Protein AF-A0A962P9C2-F1 (afdb_monomer_lite)

pLDDT: mean 83.81, std 8.89, range [52.84, 94.75]

Sequence (140 aa):
MGWILSWIAIGLIPLAQATTCTMGSEDSWTANLFVVTPANVLILGAIFLFRKHHTRWIWLSTPNFILLPWATIFLIQFFIGSTIEGNHLCSVLMGQSGFNEYAASWWQPFWAPVQLVLILSYSLSIYGCWRKRSNANQTS

Radius of gyration: 17.22 Å; chains: 1; bounding box: 41×25×51 Å

Foldseek 3Di:
DLLVVVCVLLVLLCCLLVDDCDVLDPVSLVCCVPPSLVVLVVSLVVLVVCLVVCLVVLVSNVVLVVSLVVSVVVLVLQLCQCQVVVARSVCSSVVDNVSSVDDHDPCSNVSSVSVVVSSVSVVCSSVVSVVVSVVVVVVD

Secondary structure (DSSP, 8-state):
-HHHHHHHHHHHHHHGGGS--STT--HHHHHIIIIIHHHHHHHHHHHHHTHHHHGGGGGGGTTHHHHHHHHHHHHHHHIIIIIIS---HHHHHHT-GGGGGS---TTHHHHHHHHHHHHHHHHHHHHHHHHHHHHHHH--

Structure (mmCIF, N/CA/C/O backbone):
data_AF-A0A962P9C2-F1
#
_entry.id   AF-A0A962P9C2-F1
#
loop_
_atom_site.group_PDB
_atom_site.id
_atom_site.type_symbol
_atom_site.label_atom_id
_atom_site.label_alt_id
_atom_site.label_comp_id
_atom_site.label_asym_id
_atom_site.label_entity_id
_atom_site.label_seq_id
_atom_site.pdbx_PDB_ins_code
_atom_site.Cartn_x
_atom_site.Cartn_y
_atom_site.Cartn_z
_atom_site.occupancy
_atom_site.B_iso_or_equiv
_atom_site.auth_seq_id
_atom_site.auth_comp_id
_atom_site.auth_asym_id
_atom_site.auth_atom_id
_atom_site.pdbx_PDB_model_num
ATOM 1 N N . MET A 1 1 ? -7.073 -8.640 17.518 1.00 63.16 1 MET A N 1
ATOM 2 C CA . MET A 1 1 ? -6.451 -9.314 16.358 1.00 63.16 1 MET A CA 1
ATOM 3 C C . MET A 1 1 ? -6.504 -8.477 15.081 1.00 63.16 1 MET A C 1
ATOM 5 O O . MET A 1 1 ? -5.433 -8.183 14.580 1.00 63.16 1 MET A O 1
ATOM 9 N N . GLY A 1 2 ? -7.667 -7.996 14.610 1.00 74.50 2 GLY A N 1
ATOM 10 C CA . GLY A 1 2 ? -7.764 -7.202 13.361 1.00 74.50 2 GLY A CA 1
ATOM 11 C C . GLY A 1 2 ? -6.797 -6.008 13.221 1.00 74.50 2 GLY A C 1
ATOM 12 O O . GLY A 1 2 ? -6.228 -5.818 12.157 1.00 74.50 2 GLY A O 1
ATOM 13 N N . TRP A 1 3 ? -6.527 -5.256 14.297 1.00 80.06 3 TRP A N 1
ATOM 14 C CA . TRP A 1 3 ? -5.555 -4.148 14.264 1.00 80.06 3 TRP A CA 1
ATOM 15 C C . TRP A 1 3 ? -4.097 -4.590 14.092 1.00 80.06 3 TRP A C 1
ATOM 17 O O . TRP A 1 3 ? -3.337 -3.916 13.419 1.00 80.06 3 TRP A O 1
ATOM 27 N N . ILE A 1 4 ? -3.711 -5.737 14.656 1.00 83.31 4 ILE A N 1
ATOM 28 C CA . ILE A 1 4 ? -2.352 -6.279 14.487 1.00 83.31 4 ILE A CA 1
ATOM 29 C C . ILE A 1 4 ? -2.178 -6.776 13.048 1.00 83.31 4 ILE A C 1
ATOM 31 O O . ILE A 1 4 ? -1.153 -6.534 12.420 1.00 83.31 4 ILE A O 1
ATOM 35 N N . LEU A 1 5 ? -3.218 -7.409 12.497 1.00 83.56 5 LEU A N 1
ATOM 36 C CA . LEU A 1 5 ? -3.237 -7.810 11.092 1.00 83.56 5 LEU A CA 1
ATOM 37 C C . LEU A 1 5 ? -3.137 -6.599 10.157 1.00 83.56 5 LEU A C 1
ATOM 39 O O . LEU A 1 5 ? -2.484 -6.702 9.126 1.00 83.56 5 LEU A O 1
ATOM 43 N N . SER A 1 6 ? -3.701 -5.442 10.530 1.00 83.94 6 SER A N 1
ATOM 44 C CA . SER A 1 6 ? -3.539 -4.219 9.736 1.00 83.94 6 SER A CA 1
ATOM 45 C C . SER A 1 6 ? -2.098 -3.700 9.739 1.00 83.94 6 SER A C 1
ATOM 47 O O . SER A 1 6 ? -1.666 -3.154 8.730 1.00 83.94 6 SER A O 1
ATOM 49 N N . TRP A 1 7 ? -1.344 -3.877 10.832 1.00 87.44 7 TRP A N 1
ATOM 50 C CA . TRP A 1 7 ? 0.074 -3.491 10.873 1.00 87.44 7 TRP A CA 1
ATOM 51 C C . TRP A 1 7 ? 0.876 -4.280 9.849 1.00 87.44 7 TRP A C 1
ATOM 53 O O . TRP A 1 7 ? 1.638 -3.700 9.083 1.00 87.44 7 TRP A O 1
ATOM 63 N N . ILE A 1 8 ? 0.660 -5.597 9.820 1.00 85.94 8 ILE A N 1
ATOM 64 C CA . ILE A 1 8 ? 1.309 -6.500 8.870 1.00 85.94 8 ILE A CA 1
ATOM 65 C C . ILE A 1 8 ? 0.867 -6.137 7.448 1.00 85.94 8 ILE A C 1
ATOM 67 O O . ILE A 1 8 ? 1.710 -5.923 6.586 1.00 85.94 8 ILE A O 1
ATOM 71 N N . ALA A 1 9 ? -0.438 -5.976 7.222 1.00 85.25 9 ALA A N 1
ATOM 72 C CA . ALA A 1 9 ? -1.009 -5.626 5.923 1.00 85.25 9 ALA A CA 1
ATOM 73 C C . ALA A 1 9 ? -0.418 -4.340 5.325 1.00 85.25 9 ALA A C 1
ATOM 75 O O . ALA A 1 9 ? -0.024 -4.326 4.160 1.00 85.25 9 ALA A O 1
ATOM 76 N N . ILE A 1 10 ? -0.350 -3.266 6.119 1.00 85.50 10 ILE A N 1
ATOM 77 C CA . ILE A 1 10 ? 0.166 -1.966 5.673 1.00 85.50 10 ILE A CA 1
ATOM 78 C C . ILE A 1 10 ? 1.694 -2.000 5.587 1.00 85.50 10 ILE A C 1
ATOM 80 O O . ILE A 1 10 ? 2.252 -1.455 4.642 1.00 85.50 10 ILE A O 1
ATOM 84 N N . GLY A 1 11 ? 2.376 -2.666 6.524 1.00 83.88 11 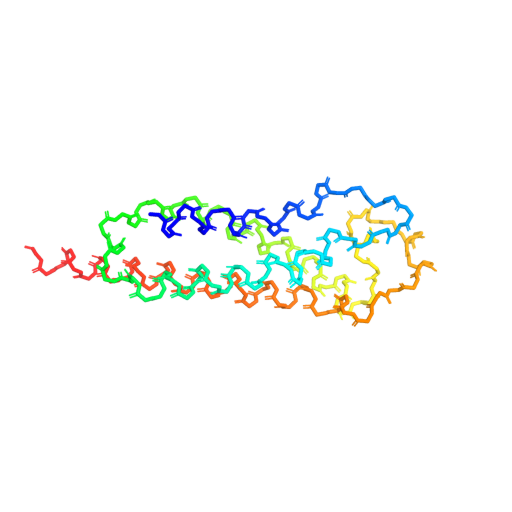GLY A N 1
ATOM 85 C CA . GLY A 1 11 ? 3.835 -2.797 6.527 1.00 83.88 11 GLY A CA 1
ATOM 86 C C . GLY A 1 11 ? 4.382 -3.623 5.359 1.00 83.88 11 GLY A C 1
ATOM 87 O O . GLY A 1 11 ? 5.474 -3.341 4.875 1.00 83.88 11 GLY A O 1
ATOM 88 N N . LEU A 1 12 ? 3.614 -4.593 4.852 1.00 83.38 12 LEU A N 1
ATOM 89 C CA . LEU A 1 12 ? 3.991 -5.402 3.688 1.00 83.38 12 LEU A CA 1
ATOM 90 C C . LEU A 1 12 ? 4.017 -4.612 2.367 1.00 83.38 12 LEU A C 1
ATOM 92 O O . LEU A 1 12 ? 4.636 -5.068 1.410 1.00 83.38 12 LEU A O 1
ATOM 96 N N . ILE A 1 13 ? 3.380 -3.436 2.306 1.00 80.75 13 ILE A N 1
ATOM 97 C CA . ILE A 1 13 ? 3.386 -2.567 1.118 1.00 80.75 13 ILE A CA 1
ATOM 98 C C . ILE A 1 13 ? 4.795 -1.991 0.864 1.00 80.75 13 ILE A C 1
ATOM 100 O O . ILE A 1 13 ? 5.358 -2.280 -0.191 1.00 80.75 13 ILE A O 1
ATOM 104 N N . PRO A 1 14 ? 5.422 -1.242 1.797 1.00 77.38 14 PRO A N 1
ATOM 105 C CA . PRO A 1 14 ? 6.788 -0.748 1.616 1.00 77.38 14 PRO A CA 1
ATOM 106 C C . PRO A 1 14 ? 7.845 -1.861 1.674 1.00 77.38 14 PRO A C 1
ATOM 108 O O . PRO A 1 14 ? 8.912 -1.713 1.090 1.00 77.38 14 PRO A O 1
ATOM 111 N N . LEU A 1 15 ? 7.564 -3.009 2.304 1.00 77.88 15 LEU A N 1
ATOM 112 C CA . LEU A 1 15 ? 8.482 -4.160 2.310 1.00 77.88 15 LEU A CA 1
ATOM 113 C C . LEU A 1 15 ? 8.765 -4.732 0.912 1.00 77.88 15 LEU A C 1
ATOM 115 O O . LEU A 1 15 ? 9.806 -5.361 0.733 1.00 77.88 15 LEU A O 1
ATOM 119 N N . ALA A 1 16 ? 7.920 -4.466 -0.091 1.00 70.94 16 ALA A N 1
ATOM 120 C CA . ALA A 1 16 ? 8.231 -4.792 -1.485 1.00 70.94 16 ALA A CA 1
ATOM 121 C C . ALA A 1 16 ? 9.537 -4.121 -1.980 1.00 70.94 16 ALA A C 1
ATOM 123 O O . ALA A 1 16 ? 10.182 -4.637 -2.888 1.00 70.94 16 ALA A O 1
ATOM 124 N N . GLN A 1 17 ? 9.987 -3.028 -1.345 1.00 68.62 17 GLN A N 1
ATOM 125 C CA . GLN A 1 17 ? 11.275 -2.379 -1.634 1.00 68.62 17 GLN A CA 1
ATOM 126 C C . GLN A 1 17 ? 12.494 -3.152 -1.146 1.00 68.62 17 GLN A C 1
ATOM 128 O O . GLN A 1 17 ? 13.580 -2.970 -1.685 1.00 68.62 17 GLN A O 1
ATOM 133 N N . ALA A 1 18 ? 12.348 -3.975 -0.105 1.00 61.78 18 ALA A N 1
ATOM 134 C CA . ALA A 1 18 ? 13.474 -4.708 0.472 1.00 61.78 18 ALA A CA 1
ATOM 135 C C . ALA A 1 18 ? 13.983 -5.819 -0.461 1.00 61.78 18 ALA A C 1
ATOM 137 O O . ALA A 1 18 ? 14.916 -6.544 -0.123 1.00 61.78 18 ALA A O 1
ATOM 138 N N . THR A 1 19 ? 13.351 -5.973 -1.623 1.00 66.75 19 THR A N 1
ATOM 139 C CA . THR A 1 19 ? 13.702 -6.987 -2.600 1.00 66.75 19 THR A CA 1
ATOM 140 C C . THR A 1 19 ? 14.670 -6.436 -3.631 1.00 66.75 19 THR A C 1
ATOM 142 O O . THR A 1 19 ? 14.596 -5.281 -4.046 1.00 66.75 19 THR A O 1
ATOM 145 N N . THR A 1 20 ? 15.630 -7.268 -4.013 1.00 64.81 20 THR A N 1
ATOM 146 C CA . THR A 1 20 ? 16.686 -6.893 -4.944 1.00 64.81 20 THR A CA 1
ATOM 147 C C . THR A 1 20 ? 16.150 -6.836 -6.370 1.00 64.81 20 THR A C 1
ATOM 149 O O . THR A 1 20 ? 15.681 -7.845 -6.890 1.00 64.81 20 THR A O 1
ATOM 152 N N . CYS A 1 21 ? 16.312 -5.691 -7.038 1.00 74.06 21 CYS A N 1
ATOM 153 C CA . CYS A 1 21 ? 16.165 -5.573 -8.491 1.00 74.06 21 CYS A CA 1
ATOM 154 C C . CYS A 1 21 ? 17.343 -6.244 -9.214 1.00 74.06 21 CYS A C 1
ATOM 156 O O . CYS A 1 21 ? 18.173 -5.589 -9.844 1.00 74.06 21 CYS A O 1
ATOM 158 N N . THR A 1 22 ? 17.454 -7.566 -9.104 1.00 73.38 22 THR A N 1
ATOM 159 C CA . THR A 1 22 ? 18.382 -8.363 -9.911 1.00 73.38 22 THR A CA 1
ATOM 160 C C . THR A 1 22 ? 17.749 -8.610 -11.276 1.00 73.38 22 THR A C 1
ATOM 162 O O . THR A 1 22 ? 16.728 -9.287 -11.359 1.00 73.38 22 THR A O 1
ATOM 165 N N . MET A 1 23 ? 18.342 -8.049 -12.336 1.00 69.00 23 MET A N 1
ATOM 166 C CA . MET A 1 23 ? 17.887 -8.198 -13.732 1.00 69.00 23 MET A CA 1
ATOM 167 C C . MET A 1 23 ? 16.430 -7.767 -13.992 1.00 69.00 23 MET A C 1
ATOM 169 O O . MET A 1 23 ? 15.726 -8.402 -14.768 1.00 69.00 23 MET A O 1
ATOM 173 N N . GLY A 1 24 ? 15.954 -6.712 -13.322 1.00 68.88 24 GLY A N 1
ATOM 174 C CA . GLY A 1 24 ? 14.598 -6.198 -13.547 1.00 68.88 24 GLY A CA 1
ATOM 175 C C . GLY A 1 24 ? 13.474 -7.110 -13.039 1.00 68.88 24 GLY A C 1
ATOM 176 O O . GLY A 1 24 ? 12.334 -6.903 -13.430 1.00 68.88 24 GLY A O 1
ATOM 177 N N . SER A 1 25 ? 13.759 -8.101 -12.178 1.00 81.62 25 SER A N 1
ATOM 178 C CA . SER A 1 25 ? 12.709 -8.946 -11.587 1.00 81.62 25 SER A CA 1
ATOM 179 C C . SER A 1 25 ? 11.651 -8.102 -10.869 1.00 81.62 25 SER A C 1
ATOM 181 O O . SER A 1 25 ? 11.975 -7.233 -10.059 1.00 81.62 25 SER A O 1
ATOM 183 N N . GLU A 1 26 ? 10.384 -8.406 -11.155 1.00 84.75 26 GLU A N 1
ATOM 184 C CA . GLU A 1 26 ? 9.208 -7.769 -10.562 1.00 84.75 26 GLU A CA 1
ATOM 185 C C . GLU A 1 26 ? 8.431 -8.721 -9.629 1.00 84.75 26 GLU A C 1
ATOM 187 O O . GLU A 1 26 ? 7.281 -8.453 -9.261 1.00 84.75 26 GLU A O 1
ATOM 192 N N . ASP A 1 27 ? 9.033 -9.848 -9.233 1.00 86.56 27 ASP A N 1
ATOM 193 C CA . ASP A 1 27 ? 8.346 -10.953 -8.544 1.00 86.56 27 ASP A CA 1
ATOM 194 C C . ASP A 1 27 ? 7.696 -10.509 -7.231 1.00 86.56 27 ASP A C 1
ATOM 196 O O . ASP A 1 27 ? 6.564 -10.877 -6.916 1.00 86.56 27 ASP A O 1
ATOM 200 N N . SER A 1 28 ? 8.380 -9.652 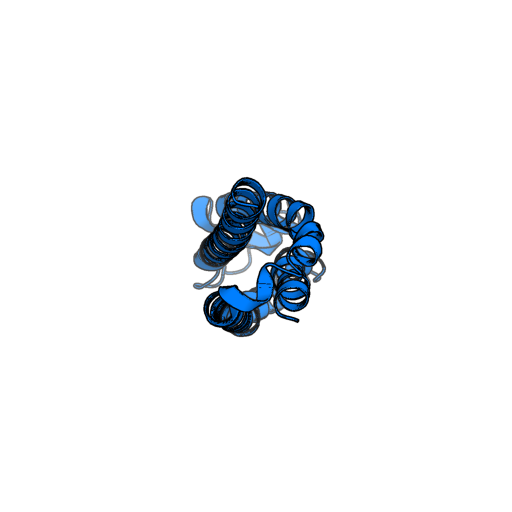-6.480 1.00 86.25 28 SER A N 1
ATOM 201 C CA . SER A 1 28 ? 7.915 -9.137 -5.192 1.00 86.25 28 SER A CA 1
ATOM 202 C C . SER A 1 28 ? 6.698 -8.232 -5.334 1.00 86.25 28 SER A C 1
ATOM 204 O O . SER A 1 28 ? 5.755 -8.326 -4.548 1.00 86.25 28 SER A O 1
ATOM 206 N N . TRP A 1 29 ? 6.690 -7.372 -6.353 1.00 89.00 29 TRP A N 1
ATOM 207 C CA . TRP A 1 29 ? 5.558 -6.499 -6.665 1.00 89.00 29 TRP A CA 1
ATOM 208 C C . TRP A 1 29 ? 4.383 -7.303 -7.219 1.00 89.00 29 TRP A C 1
ATOM 210 O O . TRP A 1 29 ? 3.240 -7.051 -6.838 1.00 89.00 29 TRP A O 1
ATOM 220 N N . THR A 1 30 ? 4.670 -8.326 -8.027 1.00 90.00 30 THR A N 1
ATOM 221 C CA . THR A 1 30 ? 3.682 -9.284 -8.537 1.00 90.00 30 THR A CA 1
ATOM 222 C C . THR A 1 30 ? 3.018 -10.037 -7.384 1.00 90.00 30 THR A C 1
ATOM 224 O O . THR A 1 30 ? 1.794 -10.028 -7.252 1.00 90.00 30 THR A O 1
ATOM 227 N N . ALA A 1 31 ? 3.804 -10.633 -6.485 1.00 89.50 31 ALA A N 1
ATOM 228 C CA . ALA A 1 31 ? 3.301 -11.316 -5.296 1.00 89.50 31 ALA A CA 1
ATOM 229 C C . ALA A 1 31 ? 2.528 -10.354 -4.382 1.00 89.50 31 ALA A C 1
ATOM 231 O O . ALA A 1 31 ? 1.477 -10.704 -3.838 1.00 89.50 31 ALA A O 1
ATOM 232 N N . ASN A 1 32 ? 2.993 -9.112 -4.250 1.00 90.12 32 ASN A N 1
ATOM 233 C CA . ASN A 1 32 ? 2.281 -8.088 -3.499 1.00 90.12 32 ASN A CA 1
ATOM 234 C C . ASN A 1 32 ? 0.897 -7.787 -4.116 1.00 90.12 32 ASN A C 1
ATOM 236 O O . ASN A 1 32 ? -0.107 -7.747 -3.400 1.00 90.12 32 ASN A O 1
ATOM 240 N N . LEU A 1 33 ? 0.803 -7.670 -5.441 1.00 90.75 33 LEU A N 1
ATOM 241 C CA . LEU A 1 33 ? -0.458 -7.396 -6.132 1.00 90.75 33 LEU A CA 1
ATOM 242 C C . LEU A 1 33 ? -1.424 -8.582 -6.118 1.00 90.75 33 LEU A C 1
ATOM 244 O O . LEU A 1 33 ? -2.610 -8.401 -5.870 1.00 90.75 33 LEU A O 1
ATOM 248 N N . PHE A 1 34 ? -0.941 -9.796 -6.372 1.00 92.31 34 PHE A N 1
ATOM 249 C CA . PHE A 1 34 ? -1.815 -10.951 -6.590 1.00 92.31 34 PHE A CA 1
ATOM 250 C C . PHE A 1 34 ? -2.025 -11.823 -5.348 1.00 92.31 34 PHE A C 1
ATOM 252 O O . PHE A 1 34 ? -3.006 -12.559 -5.294 1.00 92.31 34 PHE A O 1
ATOM 259 N N . VAL A 1 35 ? -1.162 -11.729 -4.331 1.00 90.31 35 VAL A N 1
ATOM 260 C CA . VAL A 1 35 ? -1.269 -12.527 -3.094 1.00 90.31 35 VAL A CA 1
ATOM 261 C C . VAL A 1 35 ? -1.549 -11.640 -1.885 1.00 90.31 35 VAL A C 1
ATOM 263 O O . VAL A 1 35 ? -2.526 -11.857 -1.165 1.00 90.31 35 VAL A O 1
ATOM 266 N N . VAL A 1 36 ? -0.733 -10.605 -1.667 1.00 89.88 36 VAL A N 1
ATOM 267 C CA . VAL A 1 36 ? -0.857 -9.749 -0.473 1.00 89.88 36 VAL A CA 1
ATOM 268 C C . VAL A 1 36 ? -2.093 -8.852 -0.556 1.00 89.88 36 VAL A C 1
ATOM 270 O O . VAL A 1 36 ? -2.809 -8.700 0.430 1.00 89.88 36 VAL A O 1
ATOM 273 N N . THR A 1 37 ? -2.402 -8.299 -1.729 1.00 91.38 37 THR A N 1
ATOM 274 C CA . THR A 1 37 ? -3.555 -7.398 -1.913 1.00 91.38 37 THR A CA 1
ATOM 275 C C . THR A 1 37 ? -4.889 -8.096 -1.620 1.00 91.38 37 THR A C 1
ATOM 277 O O . THR A 1 37 ? -5.644 -7.561 -0.805 1.00 91.38 37 THR A O 1
ATOM 280 N N . PRO A 1 38 ? -5.203 -9.296 -2.162 1.00 92.38 38 PRO A N 1
ATOM 281 C CA . PRO A 1 38 ? -6.419 -10.013 -1.770 1.00 92.38 38 PRO A CA 1
ATOM 282 C C . PRO A 1 38 ? -6.481 -10.320 -0.270 1.00 92.38 38 PRO A C 1
ATOM 284 O O . PRO A 1 38 ? -7.528 -10.136 0.353 1.00 92.38 38 PRO A O 1
ATOM 287 N N . ALA A 1 39 ? -5.360 -10.716 0.342 1.00 90.38 39 ALA A N 1
ATOM 288 C CA . ALA A 1 39 ? -5.298 -10.933 1.786 1.00 90.38 39 ALA A CA 1
ATOM 289 C C . ALA A 1 39 ? -5.605 -9.641 2.569 1.00 90.38 39 ALA A C 1
ATOM 291 O O . ALA A 1 39 ? -6.384 -9.660 3.524 1.00 90.38 39 ALA A O 1
ATOM 292 N N . ASN A 1 40 ? -5.077 -8.499 2.120 1.00 90.50 40 ASN A N 1
ATOM 293 C CA . ASN A 1 40 ? -5.352 -7.186 2.699 1.00 90.50 40 ASN A CA 1
ATOM 294 C C . ASN A 1 40 ? -6.831 -6.799 2.585 1.00 90.50 40 ASN A C 1
ATOM 296 O O . ASN A 1 40 ? -7.377 -6.241 3.537 1.00 90.50 40 ASN A O 1
ATOM 300 N N . VAL A 1 41 ? -7.494 -7.122 1.471 1.00 92.44 41 VAL A N 1
ATOM 301 C CA . VAL A 1 41 ? -8.942 -6.912 1.301 1.00 92.44 41 VAL A CA 1
ATOM 302 C C . VAL A 1 41 ? -9.737 -7.750 2.307 1.00 92.44 41 VAL A C 1
ATOM 304 O O . VAL A 1 41 ? -10.660 -7.230 2.936 1.00 92.44 41 VAL A O 1
ATOM 307 N N . LEU A 1 42 ? -9.364 -9.015 2.523 1.00 91.06 42 LEU A N 1
ATOM 308 C CA . LEU A 1 42 ? -10.022 -9.882 3.509 1.00 91.06 42 LEU A CA 1
ATOM 309 C C . LEU A 1 42 ? -9.838 -9.367 4.944 1.00 91.06 42 LEU A C 1
ATOM 311 O O . LEU A 1 42 ? -10.800 -9.328 5.714 1.00 91.06 42 LEU A O 1
ATOM 315 N N . ILE A 1 43 ? -8.629 -8.917 5.298 1.00 89.25 43 ILE A N 1
ATOM 316 C CA . ILE A 1 43 ? -8.338 -8.311 6.608 1.00 89.25 43 ILE A CA 1
ATOM 317 C C . ILE A 1 43 ? -9.182 -7.052 6.809 1.00 89.25 43 ILE A C 1
ATOM 319 O O . ILE A 1 43 ? -9.808 -6.884 7.858 1.00 89.25 43 ILE A O 1
ATOM 323 N N . LEU A 1 44 ? -9.242 -6.184 5.799 1.00 89.50 44 LEU A N 1
ATOM 324 C CA . LEU A 1 44 ? -10.058 -4.978 5.829 1.00 89.50 44 LEU A CA 1
ATOM 325 C C . LEU A 1 44 ? -11.546 -5.326 6.006 1.00 89.50 44 LEU A C 1
ATOM 327 O O . LEU A 1 44 ? -12.211 -4.747 6.866 1.00 89.50 44 LEU A O 1
ATOM 331 N N . GLY A 1 45 ? -12.053 -6.318 5.269 1.00 88.06 45 GLY A N 1
ATOM 332 C CA . GLY A 1 45 ? -13.415 -6.837 5.412 1.00 88.06 45 GLY A CA 1
ATOM 333 C C . GLY A 1 45 ? -13.712 -7.331 6.831 1.00 88.06 45 GLY A C 1
ATOM 334 O O . GLY A 1 45 ? -14.733 -6.963 7.416 1.00 88.06 45 GLY A O 1
ATOM 335 N N . ALA A 1 46 ? -12.786 -8.076 7.440 1.00 86.06 46 ALA A N 1
ATOM 336 C CA . ALA A 1 46 ? -12.906 -8.510 8.829 1.00 86.06 46 ALA A CA 1
ATOM 337 C C . ALA A 1 46 ? -12.943 -7.318 9.802 1.00 86.06 46 ALA A C 1
ATOM 339 O O . ALA A 1 46 ? -13.797 -7.272 10.689 1.00 86.06 46 ALA A O 1
ATOM 340 N N . ILE A 1 47 ? -12.080 -6.311 9.617 1.00 84.19 47 ILE A N 1
ATOM 341 C CA . ILE A 1 47 ? -12.093 -5.086 10.435 1.00 84.19 47 ILE A CA 1
ATOM 342 C C . ILE A 1 47 ? -13.455 -4.392 10.336 1.00 84.19 47 ILE A C 1
ATOM 344 O O . ILE A 1 47 ? -13.996 -3.978 11.364 1.00 84.19 47 ILE A O 1
ATOM 348 N N . PHE A 1 48 ? -14.032 -4.291 9.134 1.00 83.94 48 PHE A N 1
ATOM 349 C CA . PHE A 1 48 ? -15.355 -3.701 8.927 1.00 83.94 48 PHE A CA 1
ATOM 350 C C . PHE A 1 48 ? -16.470 -4.484 9.629 1.00 83.94 48 PHE A C 1
ATOM 352 O O . PHE A 1 48 ? -17.286 -3.862 10.314 1.00 83.94 48 PHE A O 1
ATOM 359 N N . LEU A 1 49 ? -16.494 -5.815 9.508 1.00 84.25 49 LEU A N 1
ATOM 360 C CA . LEU A 1 49 ? -17.519 -6.674 10.118 1.00 84.25 49 LEU A CA 1
ATOM 361 C C . LEU A 1 49 ? -17.472 -6.634 11.651 1.00 84.25 49 LEU A C 1
ATOM 363 O O . LEU A 1 49 ? -18.503 -6.500 12.310 1.00 84.25 49 LEU A O 1
ATOM 367 N N . PHE A 1 50 ? -16.276 -6.660 12.236 1.00 77.94 50 PHE A N 1
ATOM 368 C CA . PHE A 1 50 ? -16.097 -6.712 13.690 1.00 77.94 50 PHE A CA 1
ATOM 369 C C . PHE A 1 50 ? -15.966 -5.329 14.349 1.00 77.94 50 PHE A C 1
ATOM 371 O O . PHE A 1 50 ? -15.627 -5.223 15.533 1.00 77.94 50 PHE A O 1
ATOM 378 N N . ARG A 1 51 ? -16.286 -4.242 13.627 1.00 72.31 51 ARG A N 1
ATOM 379 C CA . ARG A 1 51 ? -16.132 -2.838 14.069 1.00 72.31 51 ARG A CA 1
ATOM 380 C C . ARG A 1 51 ? -16.662 -2.547 15.476 1.00 72.31 51 ARG A C 1
ATOM 382 O O . ARG A 1 51 ? -16.032 -1.784 16.202 1.00 72.31 51 ARG A O 1
ATOM 389 N N . LYS A 1 52 ? -17.789 -3.148 15.880 1.00 67.69 52 LYS A N 1
ATOM 390 C CA . LYS A 1 52 ? -18.410 -2.927 17.205 1.00 67.69 52 LYS A CA 1
ATOM 391 C C . LYS A 1 52 ? -17.550 -3.435 18.374 1.00 67.69 52 LYS A C 1
ATOM 393 O O . LYS A 1 52 ? -17.571 -2.829 19.439 1.00 67.69 52 LYS A O 1
ATOM 398 N N . HIS A 1 53 ? -16.761 -4.492 18.174 1.00 66.56 53 HIS A N 1
ATOM 399 C CA . HIS A 1 53 ? -15.883 -5.059 19.207 1.00 66.56 53 HIS A CA 1
ATOM 400 C C . HIS A 1 53 ? -14.498 -4.388 19.257 1.00 66.56 53 HIS A C 1
ATOM 402 O O . HIS A 1 53 ? -13.766 -4.526 20.239 1.00 66.56 53 HIS A O 1
ATOM 408 N N . HIS A 1 54 ? -14.127 -3.635 18.217 1.00 67.06 54 HIS A N 1
ATOM 409 C CA . HIS A 1 54 ? -12.785 -3.071 18.063 1.00 67.06 54 HIS A CA 1
ATOM 410 C C . HIS A 1 54 ? -12.534 -1.771 18.833 1.00 67.06 54 HIS A C 1
ATOM 412 O O . HIS A 1 54 ? -11.371 -1.421 19.046 1.00 67.06 54 HIS A O 1
ATOM 418 N N . THR A 1 55 ? -13.579 -1.076 19.289 1.00 66.94 55 THR A N 1
ATOM 419 C CA . THR A 1 55 ? -13.476 0.239 19.946 1.00 66.94 55 THR A CA 1
ATOM 420 C C . THR A 1 55 ? -12.663 0.193 21.243 1.00 66.94 55 THR A C 1
ATOM 422 O O . THR A 1 55 ? -11.914 1.123 21.530 1.00 66.94 55 THR A O 1
ATOM 425 N N . ARG A 1 56 ? -12.740 -0.918 21.994 1.00 72.75 56 ARG A N 1
ATOM 426 C CA . ARG A 1 56 ? -11.987 -1.123 23.247 1.00 72.75 56 ARG A CA 1
ATOM 427 C C . ARG A 1 56 ? -10.474 -1.218 23.023 1.00 72.75 56 ARG A C 1
ATOM 429 O O . ARG A 1 56 ? -9.701 -0.772 23.860 1.00 72.75 56 ARG A O 1
ATOM 436 N N . TRP A 1 57 ? -10.058 -1.755 21.878 1.00 78.50 57 TRP A N 1
ATOM 437 C CA . TRP A 1 57 ? -8.654 -2.015 21.540 1.00 78.50 57 TRP A CA 1
ATOM 438 C C . TRP A 1 57 ? -8.134 -1.095 20.437 1.00 78.50 57 TRP A C 1
ATOM 440 O O . TRP A 1 57 ? -7.142 -1.406 19.786 1.00 78.50 57 TRP A O 1
ATOM 450 N N . ILE A 1 58 ? -8.802 0.035 20.201 1.00 80.25 58 ILE A N 1
ATOM 451 C CA . ILE A 1 58 ? -8.446 0.951 19.115 1.00 80.25 58 ILE A CA 1
ATOM 452 C C . ILE A 1 58 ? -7.067 1.588 19.294 1.00 80.25 58 ILE A C 1
ATOM 454 O O . ILE A 1 58 ? -6.458 1.995 18.314 1.00 80.25 58 ILE A O 1
ATOM 458 N N . TRP A 1 59 ? -6.525 1.629 20.513 1.00 82.69 59 TRP A N 1
ATOM 459 C CA . TRP A 1 59 ? -5.135 2.035 20.732 1.00 82.69 59 TRP A CA 1
ATOM 460 C C . TRP A 1 59 ? -4.147 1.144 19.980 1.00 82.69 59 TRP A C 1
ATOM 462 O O . TRP A 1 59 ? -3.119 1.634 19.549 1.00 82.69 59 TRP A O 1
ATOM 472 N N . LEU A 1 60 ? -4.487 -0.119 19.705 1.00 84.44 60 LEU A N 1
ATOM 473 C CA . LEU A 1 60 ? -3.682 -0.967 18.825 1.00 84.44 60 LEU A CA 1
ATOM 474 C C . LEU A 1 60 ? -3.707 -0.492 17.366 1.00 84.44 60 LEU A C 1
ATOM 476 O O . LEU A 1 60 ? -3.018 -1.057 16.542 1.00 84.44 60 LEU A O 1
ATOM 480 N N . SER A 1 61 ? -4.479 0.521 16.987 1.00 83.94 61 SER A N 1
ATOM 481 C CA . SER A 1 61 ? -4.351 1.128 15.660 1.00 83.94 61 SER A CA 1
ATOM 482 C C . SER A 1 61 ? -3.243 2.184 15.593 1.00 83.94 61 SER A C 1
ATOM 484 O O . SER A 1 61 ? -2.955 2.642 14.492 1.00 83.94 61 SER A O 1
ATOM 486 N N . THR A 1 62 ? -2.603 2.560 16.712 1.00 86.06 62 THR A N 1
ATOM 487 C CA . THR A 1 62 ? -1.648 3.679 16.726 1.00 86.06 62 THR A CA 1
ATOM 488 C C . THR A 1 62 ? -0.426 3.497 15.828 1.00 86.06 62 THR A C 1
ATOM 490 O O . THR A 1 62 ? -0.076 4.476 15.171 1.00 86.06 62 THR A O 1
ATOM 493 N N . PRO A 1 63 ? 0.182 2.302 15.673 1.00 87.62 63 PRO A N 1
ATOM 494 C CA . PRO A 1 63 ? 1.288 2.139 14.725 1.00 87.62 63 PRO A CA 1
ATOM 495 C C . PRO A 1 63 ? 0.891 2.443 13.277 1.00 87.62 63 PRO A C 1
ATOM 497 O O . PRO A 1 63 ? 1.721 2.894 12.491 1.00 87.62 63 PRO A O 1
ATOM 500 N N . ASN A 1 64 ? -0.394 2.299 12.928 1.00 88.06 64 ASN A N 1
ATOM 501 C CA . ASN A 1 64 ? -0.874 2.656 11.595 1.00 88.06 64 ASN A CA 1
ATOM 502 C C . ASN A 1 64 ? -0.774 4.163 11.315 1.00 88.06 64 ASN A C 1
ATOM 504 O O . ASN A 1 64 ? -0.687 4.534 10.153 1.00 88.06 64 ASN A O 1
ATOM 508 N N . PHE A 1 65 ? -0.741 5.036 12.330 1.00 87.19 65 PHE A N 1
ATOM 509 C CA . PHE A 1 65 ? -0.524 6.472 12.105 1.00 87.19 65 PHE A CA 1
ATOM 510 C C . PHE A 1 65 ? 0.878 6.786 11.579 1.00 87.19 65 PHE A C 1
ATOM 512 O O . PHE A 1 65 ? 1.055 7.830 10.966 1.00 87.19 65 PHE A O 1
ATOM 519 N N . ILE A 1 66 ? 1.853 5.897 11.791 1.00 90.25 66 ILE A N 1
ATOM 520 C CA . ILE A 1 66 ? 3.202 6.015 11.223 1.00 90.25 66 ILE A CA 1
ATOM 521 C C . ILE A 1 66 ? 3.282 5.232 9.909 1.00 90.25 66 ILE A C 1
ATOM 523 O O . ILE A 1 66 ? 3.789 5.741 8.910 1.00 90.25 66 ILE A O 1
ATOM 527 N N . LEU A 1 67 ? 2.732 4.012 9.886 1.00 89.50 67 LEU A N 1
ATOM 528 C CA . LEU A 1 67 ? 2.787 3.146 8.707 1.00 89.50 67 LEU A CA 1
ATOM 529 C C . LEU A 1 67 ? 2.012 3.718 7.511 1.00 89.50 67 LEU A C 1
ATOM 531 O O . LEU A 1 67 ? 2.487 3.603 6.387 1.00 89.50 67 LEU A O 1
ATOM 535 N N . LEU A 1 68 ? 0.850 4.347 7.726 1.00 90.75 68 LEU A N 1
ATOM 536 C CA . LEU A 1 68 ? 0.029 4.886 6.635 1.00 90.75 68 LEU A CA 1
ATOM 537 C C . LEU A 1 68 ? 0.715 6.053 5.905 1.00 90.75 68 LEU A C 1
ATOM 539 O O . LEU A 1 68 ? 0.806 5.971 4.680 1.00 90.75 68 LEU A O 1
ATOM 543 N N . PRO A 1 69 ? 1.233 7.107 6.574 1.00 91.69 69 PRO A N 1
ATOM 544 C CA . PRO A 1 69 ? 1.992 8.152 5.887 1.00 91.69 69 PRO A CA 1
ATOM 545 C C . PRO A 1 69 ? 3.229 7.611 5.178 1.00 91.69 69 PRO A C 1
ATOM 547 O O . PRO A 1 69 ? 3.468 7.975 4.030 1.00 91.69 69 PRO A O 1
ATOM 550 N N . TRP A 1 70 ? 3.976 6.710 5.824 1.00 89.56 70 TRP A N 1
ATOM 551 C CA . TRP A 1 70 ? 5.173 6.122 5.226 1.00 89.56 70 TRP A CA 1
ATOM 552 C C . TRP A 1 70 ? 4.844 5.360 3.937 1.00 89.56 70 TRP A C 1
ATOM 554 O O . TRP A 1 70 ? 5.431 5.631 2.889 1.00 89.56 70 TRP A O 1
ATOM 564 N N . ALA A 1 71 ? 3.838 4.487 3.983 1.00 90.19 71 ALA A N 1
ATOM 565 C CA . ALA A 1 71 ? 3.383 3.749 2.814 1.00 90.19 71 ALA A CA 1
ATOM 566 C C . ALA A 1 71 ? 2.754 4.671 1.749 1.00 90.19 71 ALA A C 1
ATOM 568 O O . ALA A 1 71 ? 2.921 4.427 0.561 1.00 90.19 71 ALA A O 1
ATOM 569 N N . THR A 1 72 ? 2.096 5.769 2.139 1.00 92.06 72 THR A N 1
ATOM 570 C CA . THR A 1 72 ? 1.532 6.749 1.191 1.00 92.06 72 THR A CA 1
ATOM 571 C C . THR A 1 72 ? 2.621 7.489 0.418 1.00 92.06 72 THR A C 1
ATOM 573 O O . THR A 1 72 ? 2.550 7.552 -0.805 1.00 92.06 72 THR A O 1
ATOM 576 N N . ILE A 1 73 ? 3.636 8.026 1.107 1.00 91.50 73 ILE A N 1
ATOM 577 C CA . ILE A 1 73 ? 4.770 8.722 0.471 1.00 91.50 73 ILE A CA 1
ATOM 578 C C . ILE A 1 73 ? 5.439 7.796 -0.543 1.00 91.50 73 ILE A C 1
ATOM 580 O O . ILE A 1 73 ? 5.681 8.185 -1.684 1.00 91.50 73 ILE A O 1
ATOM 584 N N . PHE A 1 74 ? 5.662 6.549 -0.135 1.00 87.12 74 PHE A N 1
ATOM 585 C CA . PHE A 1 74 ? 6.215 5.517 -0.992 1.00 87.12 74 PHE A CA 1
ATOM 586 C C . PHE A 1 74 ? 5.347 5.263 -2.234 1.00 87.12 74 PHE A C 1
ATOM 588 O O . PHE A 1 74 ? 5.837 5.329 -3.358 1.00 87.12 74 PHE A O 1
ATOM 595 N N . LEU A 1 75 ? 4.043 5.041 -2.068 1.00 91.31 75 LEU A N 1
ATOM 596 C CA . LEU A 1 75 ? 3.160 4.786 -3.204 1.00 91.31 75 LEU A CA 1
ATOM 597 C C . LEU A 1 75 ? 3.029 5.975 -4.155 1.00 91.31 75 LEU A C 1
ATOM 599 O O . LEU A 1 75 ? 2.855 5.751 -5.347 1.00 91.31 75 LEU A O 1
ATOM 603 N N . ILE A 1 76 ? 3.130 7.217 -3.674 1.00 92.56 76 ILE A N 1
ATOM 604 C CA . ILE A 1 76 ? 3.101 8.407 -4.538 1.00 92.56 76 ILE A CA 1
ATOM 605 C C . ILE A 1 76 ? 4.293 8.403 -5.500 1.00 92.56 76 ILE A C 1
ATOM 607 O O . ILE A 1 76 ? 4.101 8.635 -6.693 1.00 92.56 76 ILE A O 1
ATOM 611 N N . GLN A 1 77 ? 5.499 8.084 -5.016 1.00 91.06 77 GLN A N 1
ATOM 612 C CA . GLN A 1 77 ? 6.686 7.968 -5.870 1.00 91.06 77 GLN A CA 1
ATOM 613 C C . GLN A 1 77 ? 6.464 6.938 -6.987 1.00 91.06 77 GLN A C 1
ATOM 615 O O . GLN A 1 77 ? 6.755 7.211 -8.150 1.00 91.06 77 GLN A O 1
ATOM 620 N N . PHE A 1 78 ? 5.902 5.775 -6.651 1.00 89.69 78 PHE A N 1
ATOM 621 C CA . PHE A 1 78 ? 5.637 4.712 -7.623 1.00 89.69 78 PHE A CA 1
ATOM 622 C C . PHE A 1 78 ? 4.471 5.031 -8.549 1.00 89.69 78 PHE A C 1
ATOM 624 O O . PHE A 1 78 ? 4.522 4.690 -9.725 1.00 89.69 78 PHE A O 1
ATOM 631 N N . PHE A 1 79 ? 3.444 5.720 -8.066 1.00 92.81 79 PHE A N 1
ATOM 632 C CA . PHE A 1 79 ? 2.338 6.175 -8.897 1.00 92.81 79 PHE A CA 1
ATOM 633 C C . PHE A 1 79 ? 2.833 7.137 -9.981 1.00 92.81 79 PHE A C 1
ATOM 635 O O . PHE A 1 79 ? 2.535 6.948 -11.156 1.00 92.81 79 PHE A O 1
ATOM 642 N N . ILE A 1 80 ? 3.650 8.124 -9.611 1.00 92.88 80 ILE A N 1
ATOM 643 C CA . ILE A 1 80 ? 4.223 9.065 -10.579 1.00 92.88 80 ILE A CA 1
ATOM 644 C C . ILE A 1 80 ? 5.176 8.324 -11.524 1.00 92.88 80 ILE A C 1
ATOM 646 O O . ILE A 1 80 ? 4.960 8.325 -12.733 1.00 92.88 80 ILE A O 1
ATOM 650 N N . GLY A 1 81 ? 6.168 7.618 -10.980 1.00 88.81 81 GLY A N 1
ATOM 651 C CA . GLY A 1 81 ? 7.220 7.008 -11.788 1.00 88.81 81 GLY A CA 1
ATOM 652 C C . GLY A 1 81 ? 6.743 5.861 -12.683 1.00 88.81 81 GLY A C 1
ATOM 653 O O . GLY A 1 81 ? 7.181 5.764 -13.821 1.00 88.81 81 GLY A O 1
ATOM 654 N N . SER A 1 82 ? 5.845 4.994 -12.204 1.00 89.88 82 SER A N 1
ATOM 655 C CA . SER A 1 82 ? 5.425 3.799 -12.956 1.00 89.88 82 SER A CA 1
ATOM 656 C C . SER A 1 82 ? 4.075 3.929 -13.652 1.00 89.88 82 SER A C 1
ATOM 658 O O . SER A 1 82 ? 3.922 3.436 -14.765 1.00 89.88 82 SER A O 1
ATOM 660 N N . THR A 1 83 ? 3.093 4.601 -13.043 1.00 90.88 83 THR A N 1
ATOM 661 C CA . THR A 1 83 ? 1.752 4.727 -13.637 1.00 90.88 83 THR A CA 1
ATOM 662 C C . THR A 1 83 ? 1.660 5.912 -14.593 1.00 90.88 83 THR A C 1
ATOM 664 O O . THR A 1 83 ? 1.060 5.774 -15.655 1.00 90.88 83 THR A O 1
ATOM 667 N N . ILE A 1 84 ? 2.224 7.072 -14.231 1.00 91.62 84 ILE A N 1
ATOM 668 C CA . ILE A 1 84 ? 2.152 8.286 -15.063 1.00 91.62 84 ILE A CA 1
ATOM 669 C C . ILE A 1 84 ? 3.281 8.307 -16.095 1.00 91.62 84 ILE A C 1
ATOM 671 O O . ILE A 1 84 ? 3.024 8.483 -17.281 1.00 91.62 84 ILE A O 1
ATOM 675 N N . GLU A 1 85 ? 4.525 8.140 -15.648 1.00 89.69 85 GLU A N 1
ATOM 676 C CA . GLU A 1 85 ? 5.705 8.224 -16.518 1.00 89.69 85 GLU A CA 1
ATOM 677 C C . GLU A 1 85 ? 5.993 6.914 -17.266 1.00 89.69 85 GLU A C 1
ATOM 679 O O . GLU A 1 85 ? 6.772 6.908 -18.215 1.00 89.69 85 GLU A O 1
ATOM 684 N N . GLY A 1 86 ? 5.360 5.807 -16.863 1.00 86.56 86 GLY A N 1
ATOM 685 C CA . GLY A 1 86 ? 5.525 4.505 -17.513 1.00 86.56 86 GLY A CA 1
ATOM 686 C C . GLY A 1 86 ? 6.895 3.856 -17.293 1.00 86.56 86 GLY A C 1
ATOM 687 O O . GLY A 1 86 ? 7.243 2.927 -18.019 1.00 86.56 86 GLY A O 1
ATOM 688 N N . ASN A 1 87 ? 7.688 4.321 -16.321 1.00 89.12 87 ASN A N 1
ATOM 689 C CA . ASN A 1 87 ? 8.980 3.710 -16.013 1.00 89.12 87 ASN A CA 1
ATOM 690 C C . ASN A 1 87 ? 8.799 2.349 -15.343 1.00 89.12 87 ASN A C 1
ATOM 692 O O . ASN A 1 87 ? 7.839 2.127 -14.607 1.00 89.12 87 ASN A O 1
ATOM 696 N N . HIS A 1 88 ? 9.777 1.464 -15.514 1.00 89.50 88 HIS A N 1
ATOM 697 C CA . HIS A 1 88 ? 9.824 0.163 -14.847 1.00 89.50 88 HIS A CA 1
ATOM 698 C C . HIS A 1 88 ? 9.882 0.316 -13.307 1.00 89.50 88 HIS A C 1
ATOM 700 O O . HIS A 1 88 ? 10.562 1.217 -12.809 1.00 89.50 88 HIS A O 1
ATOM 706 N N . LEU A 1 89 ? 9.246 -0.564 -12.515 1.00 88.12 89 LEU A N 1
ATOM 707 C CA . LEU A 1 89 ? 9.203 -0.437 -11.037 1.00 88.12 89 LEU A CA 1
ATOM 708 C C . LEU A 1 89 ? 10.610 -0.381 -10.431 1.00 88.12 89 LEU A C 1
ATOM 710 O O . LEU A 1 89 ? 10.898 0.450 -9.571 1.00 88.12 89 LEU A O 1
ATOM 714 N N . CYS A 1 90 ? 11.509 -1.224 -10.939 1.00 87.50 90 CYS A N 1
ATOM 715 C CA . CYS A 1 90 ? 12.925 -1.201 -10.575 1.00 87.50 90 CYS A CA 1
ATOM 716 C C . CYS A 1 90 ? 13.660 0.100 -10.928 1.00 87.50 90 CYS A C 1
ATOM 718 O O . CYS A 1 90 ? 14.518 0.525 -10.155 1.00 87.50 90 CYS A O 1
ATOM 720 N N . SER A 1 91 ? 13.316 0.761 -12.040 1.00 87.44 91 SER A N 1
ATOM 721 C CA . SER A 1 91 ? 13.878 2.075 -12.390 1.00 87.44 91 SER A CA 1
ATOM 722 C C . SER A 1 91 ? 13.481 3.121 -11.348 1.00 87.44 91 SER A C 1
ATOM 724 O O . SER A 1 91 ? 14.331 3.848 -10.835 1.00 87.44 91 SER A O 1
ATOM 726 N N . VAL A 1 92 ? 12.208 3.114 -10.936 1.00 88.19 92 VAL A N 1
ATOM 727 C CA . VAL A 1 92 ? 11.685 4.016 -9.899 1.00 88.19 92 VAL A CA 1
ATOM 728 C C . VAL A 1 92 ? 12.321 3.750 -8.531 1.00 88.19 92 VAL A C 1
ATOM 730 O O . VAL A 1 92 ? 12.594 4.699 -7.796 1.00 88.19 92 VAL A O 1
ATOM 733 N N . LEU A 1 93 ? 12.573 2.481 -8.185 1.00 86.81 93 LEU A N 1
ATOM 734 C CA . LEU A 1 93 ? 13.214 2.104 -6.921 1.00 86.81 93 LEU A CA 1
ATOM 735 C C . LEU A 1 93 ? 14.691 2.517 -6.870 1.00 86.81 93 LEU A C 1
ATOM 737 O O . LEU A 1 93 ? 15.135 3.076 -5.870 1.00 86.81 93 LEU A O 1
ATOM 741 N N . MET A 1 94 ? 15.451 2.213 -7.925 1.00 84.44 94 MET A N 1
ATOM 742 C CA . MET A 1 94 ? 16.909 2.386 -7.953 1.00 84.44 94 MET A CA 1
ATOM 743 C C . MET A 1 94 ? 17.339 3.777 -8.437 1.00 84.44 94 MET A C 1
ATOM 745 O O . MET A 1 94 ? 18.514 4.120 -8.332 1.00 84.44 94 MET A O 1
ATOM 749 N N . GLY A 1 95 ? 16.419 4.566 -9.003 1.00 80.00 95 GLY A N 1
ATOM 750 C CA . GLY A 1 95 ? 16.737 5.834 -9.664 1.00 80.00 95 GLY A CA 1
ATOM 751 C C . GLY A 1 95 ? 17.631 5.658 -10.897 1.00 80.00 95 GLY A C 1
ATOM 752 O O . GLY A 1 95 ? 18.331 6.590 -11.288 1.00 80.00 95 GLY A O 1
ATOM 753 N N . GLN A 1 96 ? 17.659 4.455 -11.480 1.00 74.62 96 GLN A N 1
ATOM 754 C CA . GLN A 1 96 ? 18.539 4.087 -12.588 1.00 74.62 96 GLN A CA 1
ATOM 755 C C . GLN A 1 96 ? 17.721 3.767 -13.837 1.00 74.62 96 GLN A C 1
ATOM 757 O O . GLN A 1 96 ? 16.957 2.802 -13.863 1.00 74.62 96 GLN A O 1
ATOM 762 N N . SER A 1 97 ? 17.958 4.525 -14.909 1.00 65.56 97 SER A N 1
ATOM 763 C CA . SER A 1 97 ? 17.297 4.340 -16.207 1.00 65.56 97 SER A CA 1
ATOM 764 C C . SER A 1 97 ? 17.643 3.020 -16.903 1.00 65.56 97 SER A C 1
ATOM 766 O O . SER A 1 97 ? 16.889 2.595 -17.771 1.00 65.56 97 SER A O 1
ATOM 768 N N . GLY A 1 98 ? 18.724 2.336 -16.504 1.00 66.62 98 GLY A N 1
ATOM 769 C CA . GLY A 1 98 ? 19.145 1.055 -17.092 1.00 66.62 98 GLY A CA 1
ATOM 770 C C . GLY A 1 98 ? 18.121 -0.080 -16.950 1.00 66.62 98 GLY A C 1
ATOM 771 O O . GLY A 1 98 ? 18.198 -1.067 -17.670 1.00 66.62 98 GLY A O 1
ATOM 772 N N . PHE A 1 99 ? 17.126 0.058 -16.067 1.00 75.12 99 PHE A N 1
ATOM 773 C CA . PHE A 1 99 ? 16.029 -0.909 -15.957 1.00 75.12 99 PHE A CA 1
ATOM 774 C C . PHE A 1 99 ? 14.874 -0.659 -16.938 1.00 75.12 99 PHE A C 1
ATOM 776 O O . PHE A 1 99 ? 14.055 -1.551 -17.126 1.00 75.12 99 PHE A O 1
ATOM 783 N N . ASN A 1 100 ? 14.806 0.507 -17.591 1.00 72.00 100 ASN A N 1
ATOM 784 C CA . ASN A 1 100 ? 13.783 0.788 -18.608 1.00 72.00 100 ASN A CA 1
ATOM 785 C C . ASN A 1 100 ? 14.040 0.046 -19.935 1.00 72.00 100 ASN A C 1
ATOM 787 O O . ASN A 1 100 ? 13.185 0.061 -20.815 1.00 72.00 100 ASN A O 1
ATOM 791 N N . GLU A 1 101 ? 15.201 -0.598 -20.087 1.00 74.44 101 GLU A N 1
ATOM 792 C CA . GLU A 1 101 ? 15.492 -1.480 -21.224 1.00 74.44 101 GLU A CA 1
ATOM 793 C C . GLU A 1 101 ? 14.724 -2.811 -21.139 1.00 74.44 101 GLU A C 1
ATOM 795 O O . GLU A 1 101 ? 14.511 -3.471 -22.157 1.00 74.44 101 GLU A O 1
ATOM 800 N N . TYR A 1 102 ? 14.274 -3.198 -19.940 1.00 77.69 102 TYR A N 1
ATOM 801 C CA . TYR A 1 102 ? 13.432 -4.373 -19.738 1.00 77.69 102 TYR A CA 1
ATOM 802 C C . TYR A 1 102 ? 11.970 -4.031 -20.024 1.00 77.69 102 TYR A C 1
ATOM 804 O O . TYR A 1 102 ? 11.475 -2.962 -19.665 1.00 77.69 102 TYR A O 1
ATOM 812 N N . ALA A 1 103 ? 11.264 -4.959 -20.671 1.00 79.12 103 ALA A N 1
ATOM 813 C CA . ALA A 1 103 ? 9.852 -4.783 -20.973 1.00 79.12 103 ALA A CA 1
ATOM 814 C C . ALA A 1 103 ? 9.033 -4.724 -19.675 1.00 79.12 103 ALA A C 1
ATOM 816 O O . ALA A 1 103 ? 8.930 -5.718 -18.959 1.00 79.12 103 ALA A O 1
ATOM 817 N N . ALA A 1 104 ? 8.435 -3.561 -19.410 1.00 81.38 104 ALA A N 1
ATOM 818 C CA . ALA A 1 104 ? 7.490 -3.360 -18.320 1.00 81.38 104 ALA A CA 1
ATOM 819 C C . ALA A 1 104 ? 6.314 -4.342 -18.420 1.00 81.38 104 ALA A C 1
ATOM 821 O O . ALA A 1 104 ? 5.724 -4.528 -19.493 1.00 81.38 104 ALA A O 1
ATOM 822 N N . SER A 1 105 ? 5.933 -4.946 -17.296 1.00 88.50 105 SER A N 1
ATOM 823 C CA . SER A 1 105 ? 4.772 -5.831 -17.264 1.00 88.50 105 SER A CA 1
ATOM 824 C C . SER A 1 105 ? 3.465 -5.062 -17.480 1.00 88.50 105 SER A C 1
ATOM 826 O O . SER A 1 105 ? 3.271 -3.953 -16.988 1.00 88.50 105 SER A O 1
ATOM 828 N N . TRP A 1 106 ? 2.485 -5.690 -18.136 1.00 90.75 106 TRP A N 1
ATOM 829 C CA . TRP A 1 106 ? 1.174 -5.071 -18.399 1.00 90.75 106 TRP A CA 1
ATOM 830 C C . TRP A 1 106 ? 0.411 -4.658 -17.126 1.00 90.75 106 TRP A C 1
ATOM 832 O O . TRP A 1 106 ? -0.410 -3.744 -17.162 1.00 90.75 106 TRP A O 1
ATOM 842 N N . TRP A 1 107 ? 0.652 -5.343 -16.003 1.00 91.69 107 TRP A N 1
ATOM 843 C CA . TRP A 1 107 ? -0.023 -5.085 -14.728 1.00 91.69 107 TRP A CA 1
ATOM 844 C C . TRP A 1 107 ? 0.633 -3.947 -13.931 1.00 91.69 107 TRP A C 1
ATOM 846 O O . TRP A 1 107 ? 0.025 -3.404 -13.006 1.00 91.69 107 TRP A O 1
ATOM 856 N N . GLN A 1 108 ? 1.864 -3.579 -14.290 1.00 90.25 108 GLN A N 1
ATOM 857 C CA . GLN A 1 108 ? 2.720 -2.652 -13.561 1.00 90.25 108 GLN A CA 1
ATOM 858 C C . GLN A 1 108 ? 2.060 -1.286 -13.288 1.00 90.25 108 GLN A C 1
ATOM 860 O O . GLN A 1 108 ? 2.089 -0.841 -12.135 1.00 90.25 108 GLN A O 1
ATOM 865 N N . PRO A 1 109 ? 1.368 -0.649 -14.260 1.00 90.62 109 PRO A N 1
ATOM 866 C CA . PRO A 1 109 ? 0.733 0.651 -14.039 1.00 90.62 109 PRO A CA 1
ATOM 867 C C . PRO A 1 109 ? -0.390 0.610 -12.997 1.00 90.62 109 PRO A C 1
ATOM 869 O O . PRO A 1 109 ? -0.729 1.641 -12.419 1.00 90.62 109 PRO A O 1
ATOM 872 N N . PHE A 1 110 ? -0.973 -0.563 -12.733 1.00 92.38 110 PHE A N 1
ATOM 873 C CA . PHE A 1 110 ? -2.076 -0.722 -11.782 1.00 92.38 110 PHE A CA 1
ATOM 874 C C . PHE A 1 110 ? -1.605 -0.960 -10.349 1.00 92.38 110 PHE A C 1
ATOM 876 O O . PHE A 1 110 ? -2.396 -0.788 -9.420 1.00 92.38 110 PHE A O 1
ATOM 883 N N . TRP A 1 111 ? -0.333 -1.313 -10.148 1.00 92.69 111 TRP A N 1
ATOM 884 C CA . TRP A 1 111 ? 0.189 -1.687 -8.839 1.00 92.69 111 TRP A CA 1
ATOM 885 C C . TRP A 1 111 ? 0.008 -0.569 -7.800 1.00 92.69 111 TRP A C 1
ATOM 887 O O . TRP A 1 111 ? -0.708 -0.750 -6.814 1.00 92.69 111 TRP A O 1
ATOM 897 N N . ALA A 1 112 ? 0.580 0.614 -8.045 1.00 92.06 112 ALA A N 1
ATOM 898 C CA . ALA A 1 112 ? 0.502 1.736 -7.108 1.00 92.06 112 ALA A CA 1
ATOM 899 C C . ALA A 1 112 ? -0.938 2.259 -6.886 1.00 92.06 112 ALA A C 1
ATOM 901 O O . ALA A 1 112 ? -1.315 2.444 -5.723 1.00 92.06 112 ALA A O 1
ATOM 902 N N . PRO A 1 113 ? -1.784 2.443 -7.927 1.00 94.06 113 PRO A N 1
ATOM 903 C CA . PRO A 1 113 ? -3.187 2.820 -7.744 1.00 94.06 113 PRO A CA 1
ATOM 904 C C . PRO A 1 113 ? -3.967 1.860 -6.837 1.00 94.06 113 PRO A C 1
ATOM 906 O O . PRO A 1 113 ? -4.690 2.303 -5.944 1.00 94.06 113 PRO A O 1
ATOM 909 N N . VAL A 1 114 ? -3.805 0.546 -7.029 1.00 94.75 114 VAL A N 1
ATOM 910 C CA . VAL A 1 114 ? -4.504 -0.471 -6.228 1.00 94.75 114 VAL A CA 1
ATOM 911 C C . VAL A 1 114 ? -4.079 -0.395 -4.761 1.00 94.75 114 VAL A C 1
ATOM 913 O O . VAL A 1 114 ? -4.935 -0.389 -3.870 1.00 94.75 114 VAL A O 1
ATOM 916 N N . GLN A 1 115 ? -2.778 -0.258 -4.491 1.00 93.25 115 GLN A N 1
ATOM 917 C CA . GLN A 1 115 ? -2.291 -0.101 -3.119 1.00 93.25 115 GLN A CA 1
ATOM 918 C C . GLN A 1 115 ? -2.779 1.207 -2.472 1.00 93.25 115 GLN A C 1
ATOM 920 O O . GLN A 1 115 ? -3.126 1.216 -1.289 1.00 93.25 115 GLN A O 1
ATOM 925 N N . LEU A 1 116 ? -2.874 2.310 -3.226 1.00 93.25 116 LEU A N 1
ATOM 926 C CA . LEU A 1 116 ? -3.373 3.591 -2.707 1.00 93.25 116 LEU A CA 1
ATOM 927 C C . LEU A 1 116 ? -4.832 3.483 -2.255 1.00 93.25 116 LEU A C 1
ATOM 929 O O . LEU A 1 116 ? -5.182 3.959 -1.172 1.00 93.25 116 LEU A O 1
ATOM 933 N N . VAL A 1 117 ? -5.676 2.807 -3.038 1.00 94.75 117 VAL A N 1
ATOM 934 C CA . VAL A 1 117 ? -7.076 2.543 -2.667 1.00 94.75 117 VAL A CA 1
ATOM 935 C C . VAL A 1 117 ? -7.157 1.731 -1.371 1.00 94.75 117 VAL A C 1
ATOM 937 O O . VAL A 1 117 ? -7.985 2.033 -0.502 1.00 94.75 117 VAL A O 1
ATOM 940 N N . LEU A 1 118 ? -6.276 0.743 -1.187 1.00 92.56 118 LEU A N 1
ATOM 941 C CA . LEU A 1 118 ? -6.196 -0.017 0.062 1.00 92.56 118 LEU A CA 1
ATOM 942 C C . LEU A 1 118 ? -5.814 0.869 1.253 1.00 92.56 118 LEU A C 1
ATOM 944 O O . LEU A 1 118 ? -6.510 0.846 2.272 1.00 92.56 118 LEU A O 1
ATOM 948 N N . ILE A 1 119 ? -4.759 1.678 1.136 1.00 92.25 119 ILE A N 1
ATOM 949 C CA . ILE A 1 119 ? -4.315 2.596 2.199 1.00 92.25 119 ILE A CA 1
ATOM 950 C C . ILE A 1 119 ? -5.420 3.582 2.583 1.00 92.25 119 ILE A C 1
ATOM 952 O O . ILE A 1 119 ? -5.680 3.790 3.774 1.00 92.25 119 ILE A O 1
ATOM 956 N N . LEU A 1 120 ? -6.109 4.162 1.599 1.00 93.75 120 LEU A N 1
ATOM 957 C CA . LEU A 1 120 ? -7.243 5.055 1.839 1.00 93.75 120 LEU A CA 1
ATOM 958 C C . LEU A 1 120 ? -8.354 4.339 2.611 1.00 93.75 120 LEU A C 1
ATOM 960 O O . LEU A 1 120 ? -8.884 4.871 3.588 1.00 93.75 120 LEU A O 1
ATOM 964 N N . SER A 1 121 ? -8.657 3.098 2.239 1.00 93.25 121 SER A N 1
ATOM 965 C CA . SER A 1 121 ? -9.689 2.301 2.900 1.00 93.25 121 SER A CA 1
ATOM 966 C C . SER A 1 121 ? -9.330 1.957 4.352 1.00 93.25 121 SER A C 1
ATOM 968 O O . 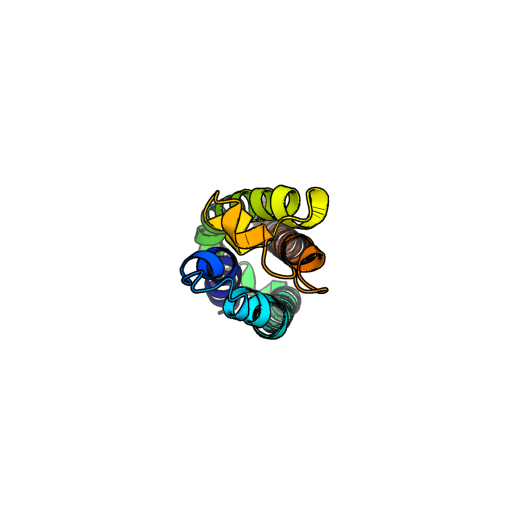SER A 1 121 ? -10.187 2.041 5.241 1.00 93.25 121 SER A O 1
ATOM 970 N N . TYR A 1 122 ? -8.062 1.641 4.635 1.00 90.94 122 TYR A N 1
ATOM 971 C CA . TYR A 1 122 ? -7.561 1.475 6.005 1.00 90.94 122 TYR A CA 1
ATOM 972 C C . TYR A 1 122 ? -7.648 2.777 6.806 1.00 90.94 122 TYR A C 1
ATOM 974 O O . TYR A 1 122 ? -8.129 2.771 7.943 1.00 90.94 122 TYR A O 1
ATOM 982 N N . SER A 1 123 ? -7.254 3.898 6.203 1.00 91.44 123 SER A N 1
ATOM 983 C CA . SER A 1 123 ? -7.288 5.225 6.828 1.00 91.44 123 SER A CA 1
ATOM 984 C C . SER A 1 123 ? -8.709 5.615 7.238 1.00 91.44 123 SER A C 1
ATOM 986 O O . SER A 1 123 ? -8.957 5.954 8.398 1.00 91.44 123 SER A O 1
ATOM 988 N N . LEU A 1 124 ? -9.675 5.465 6.326 1.00 91.31 124 LEU A N 1
ATOM 989 C CA . LEU A 1 124 ? -11.099 5.690 6.598 1.00 91.31 124 LEU A CA 1
ATOM 990 C C . LEU A 1 124 ? -11.631 4.744 7.679 1.00 91.31 124 LEU A C 1
ATOM 992 O O . LEU A 1 124 ? -12.454 5.132 8.517 1.00 91.31 124 LEU A O 1
ATOM 996 N N . SER A 1 125 ? -11.150 3.500 7.689 1.00 88.31 125 SER A N 1
ATOM 997 C CA . SER A 1 125 ? -11.542 2.505 8.683 1.00 88.31 125 SER A CA 1
ATOM 998 C C . SER A 1 125 ? -11.113 2.903 10.090 1.00 88.31 125 SER A C 1
ATOM 1000 O O . SER A 1 125 ? -11.955 2.913 10.994 1.00 88.31 125 SER A O 1
ATOM 1002 N N . ILE A 1 126 ? -9.842 3.279 10.249 1.00 87.88 126 ILE A N 1
ATOM 1003 C CA . ILE A 1 126 ? -9.236 3.733 11.506 1.00 87.88 126 ILE A CA 1
ATOM 1004 C C . ILE A 1 126 ? -9.899 5.027 11.974 1.00 87.88 126 ILE A C 1
ATOM 1006 O O . ILE A 1 126 ? -10.384 5.086 13.106 1.00 87.88 126 ILE A O 1
ATOM 1010 N N . TYR A 1 127 ? -10.006 6.027 11.095 1.00 88.06 127 TYR A N 1
ATOM 1011 C CA . TYR A 1 127 ? -10.635 7.309 11.408 1.00 88.06 127 TYR A CA 1
ATOM 1012 C C . TYR A 1 127 ? -12.081 7.134 11.895 1.00 88.06 127 TYR A C 1
ATOM 1014 O O . TYR A 1 127 ? -12.463 7.662 12.942 1.00 88.06 127 TYR A O 1
ATOM 1022 N N . GLY A 1 128 ? -12.879 6.322 11.192 1.00 85.75 128 GLY A N 1
ATOM 1023 C CA . GLY A 1 128 ? -14.263 6.042 11.576 1.00 85.75 128 GLY A CA 1
ATOM 1024 C C . GLY A 1 128 ? -14.391 5.383 12.955 1.00 85.75 128 GLY A C 1
ATOM 1025 O O . GLY A 1 128 ? -15.323 5.690 13.699 1.00 85.75 128 GLY A O 1
ATOM 1026 N N . CYS A 1 129 ? -13.450 4.512 13.329 1.00 84.31 129 CYS A N 1
ATOM 1027 C CA . CYS A 1 129 ? -13.416 3.902 14.659 1.00 84.31 129 CYS A CA 1
ATOM 1028 C C . CYS A 1 129 ? -13.049 4.926 15.750 1.00 84.31 129 CYS A C 1
ATOM 1030 O O . CYS A 1 129 ? -13.679 4.934 16.810 1.00 84.31 129 CYS A O 1
ATOM 1032 N N . TRP A 1 130 ? -12.081 5.814 15.492 1.00 84.44 130 TRP A N 1
ATOM 1033 C CA . TRP A 1 130 ? -11.652 6.841 16.452 1.00 84.44 130 TRP A CA 1
ATOM 1034 C C . TRP A 1 130 ? -12.741 7.878 16.703 1.00 84.44 130 TRP A C 1
ATOM 1036 O O . TRP A 1 130 ? -13.031 8.196 17.858 1.00 84.44 130 TRP A O 1
ATOM 1046 N N . ARG A 1 131 ? -13.427 8.322 15.646 1.00 84.88 131 ARG A N 1
ATOM 1047 C CA . ARG A 1 131 ? -14.560 9.248 15.759 1.00 84.88 131 ARG A CA 1
ATOM 1048 C C . ARG A 1 131 ? -15.698 8.667 16.602 1.00 84.88 131 ARG A C 1
ATOM 1050 O O . ARG A 1 131 ? -16.220 9.350 17.476 1.00 84.88 131 ARG A O 1
ATOM 1057 N N . LYS A 1 132 ? -16.052 7.390 16.401 1.00 81.00 132 LYS A N 1
ATOM 1058 C CA . LYS A 1 132 ? -17.087 6.721 17.215 1.00 81.00 132 LYS A CA 1
ATOM 1059 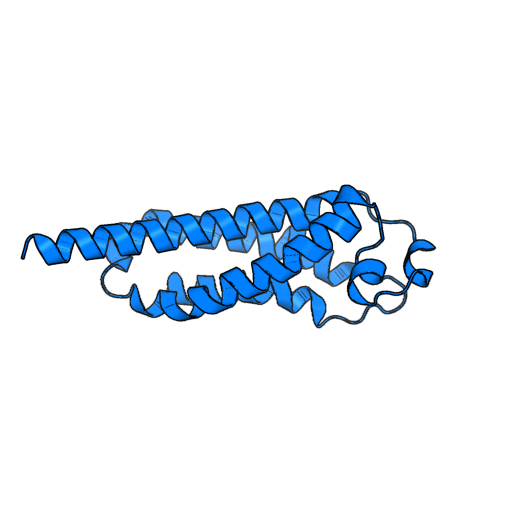C C . LYS A 1 132 ? -16.715 6.650 18.695 1.00 81.00 132 LYS A C 1
ATOM 1061 O O . LYS A 1 132 ? -17.579 6.865 19.539 1.00 81.00 132 LYS A O 1
ATOM 1066 N N . ARG A 1 133 ? -15.447 6.375 19.011 1.00 78.56 133 ARG A N 1
ATOM 1067 C CA . ARG A 1 133 ? -14.962 6.361 20.397 1.00 78.56 133 ARG A CA 1
ATOM 1068 C C . ARG A 1 133 ? -15.024 7.743 21.045 1.00 78.56 133 ARG A C 1
ATOM 1070 O O . ARG A 1 133 ? -15.466 7.844 22.182 1.00 78.56 133 ARG A O 1
ATOM 1077 N N . SER A 1 134 ? -14.608 8.783 20.322 1.00 77.38 134 SER A N 1
ATOM 1078 C CA . SER A 1 134 ? -14.674 10.167 20.807 1.00 77.38 134 SER A CA 1
ATOM 1079 C C . SER A 1 134 ? -16.101 10.560 21.190 1.00 77.38 134 SER A C 1
ATOM 1081 O O . SER A 1 134 ? -16.312 11.113 22.262 1.00 77.38 134 SER A O 1
ATOM 1083 N N . ASN A 1 135 ? -17.081 10.217 20.350 1.00 78.44 135 ASN A N 1
ATOM 1084 C CA . ASN A 1 135 ? -18.487 10.519 20.621 1.00 78.44 135 ASN A CA 1
ATOM 1085 C C . ASN A 1 135 ? -19.032 9.734 21.826 1.00 78.44 135 ASN A C 1
ATOM 1087 O O . ASN A 1 135 ? -19.792 10.285 22.611 1.00 78.44 135 ASN A O 1
ATOM 1091 N N . ALA A 1 136 ? -18.633 8.467 21.996 1.00 74.00 136 ALA A N 1
ATOM 1092 C CA . ALA A 1 136 ? -19.065 7.649 23.133 1.00 74.00 136 ALA A CA 1
ATOM 1093 C C . ALA A 1 136 ? -18.551 8.181 24.484 1.00 74.00 136 A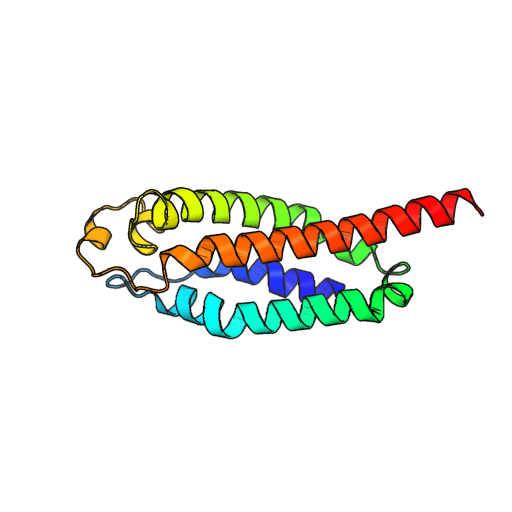LA A C 1
ATOM 1095 O O . ALA A 1 136 ? -19.263 8.097 25.480 1.00 74.00 136 ALA A O 1
ATOM 1096 N N . ASN A 1 137 ? -17.346 8.760 24.510 1.00 69.12 137 ASN A N 1
ATOM 1097 C CA . ASN A 1 137 ? -16.770 9.374 25.709 1.00 69.12 137 ASN A CA 1
ATOM 1098 C C . ASN A 1 137 ? -17.411 10.726 26.082 1.00 69.12 137 ASN A C 1
ATOM 1100 O O . ASN A 1 137 ? -17.208 11.189 27.194 1.00 69.12 137 ASN A O 1
ATOM 1104 N N . GLN A 1 138 ? -18.129 11.390 25.166 1.00 66.50 138 GLN A N 1
ATOM 1105 C CA . GLN A 1 138 ? -18.823 12.659 25.449 1.00 66.50 138 GLN A CA 1
ATOM 1106 C C . GLN A 1 138 ? -20.213 12.454 26.069 1.00 66.50 138 GLN A C 1
ATOM 1108 O O . GLN A 1 138 ? -20.786 13.393 26.611 1.00 66.50 138 GLN A O 1
ATOM 1113 N N . THR A 1 139 ? -20.769 11.245 25.960 1.00 60.47 139 THR A N 1
ATOM 1114 C CA . THR A 1 139 ? -22.107 10.885 26.459 1.00 60.47 139 THR A CA 1
ATOM 1115 C C . THR A 1 139 ? -22.092 10.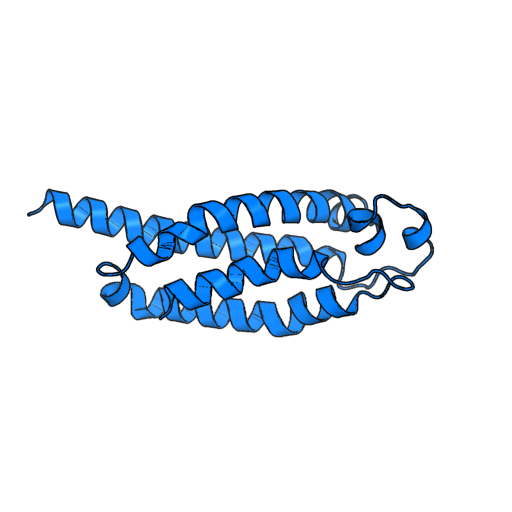157 27.808 1.00 60.47 139 THR A C 1
ATOM 1117 O O . THR A 1 139 ? -23.155 9.762 28.281 1.00 60.47 139 THR A O 1
ATOM 1120 N N . SER A 1 140 ? -20.908 9.931 28.388 1.00 52.84 140 SER A N 1
ATOM 1121 C CA . SER A 1 140 ? -20.691 9.297 29.698 1.00 52.84 140 SER A CA 1
ATOM 1122 C C . SER A 1 140 ? -20.251 10.321 30.730 1.00 52.84 140 SER A C 1
ATOM 1124 O O . SER A 1 140 ? -20.770 10.264 31.860 1.00 52.84 140 SER A O 1
#